Protein AF-A0A183U088-F1 (afdb_monomer_lite)

Organism: Toxocara canis (NCBI:txid6265)

Secondary structure (DSSP, 8-state):
--PPEEEEEEEPSSTTEEEEEEE-TT-S-EEEEEEETTT-EETTEEPP--HHHHHHHHHHHHHHHHHHHHHHHHHHHHHHHHHHHHHHHHHHHHHHHHGGG--S---S-------------

Foldseek 3Di:
DFQWAFPDWACDPDPQWIWTWTDTPPDPDIDIDIEGPQQDADSPGTHDRCVVCVVCVVVVVVVVVVVVVVVVVVVVVVVVVVVVVVVVVVVVVVVVVVVVDDDPDDDDDDDDDDDDDDDDD

Sequence (121 aa):
HSTIADRGCGNTDNADFLDCIYGVPNSAARFVELCLRDNGCCNTGCCSNHSWQEKYRWALALIIIFCILVIIAFAVWLFCWLFNRTKDKRQKKLLLGSSQGVSPNAAAGYYPYVGGPKTPY

Structure (mmCIF, N/CA/C/O backbone):
data_AF-A0A183U088-F1
#
_entry.id   AF-A0A183U088-F1
#
loop_
_atom_site.group_PDB
_atom_site.id
_atom_site.type_symbol
_atom_site.label_atom_id
_atom_site.label_alt_id
_atom_site.label_comp_id
_atom_site.label_asym_id
_atom_site.label_entity_id
_atom_site.label_seq_id
_atom_site.pdbx_PDB_ins_code
_atom_site.Cartn_x
_atom_site.Cartn_y
_atom_site.Cartn_z
_atom_site.occupancy
_atom_site.B_iso_or_equiv
_atom_site.auth_seq_id
_atom_site.auth_comp_id
_atom_site.auth_asym_id
_atom_site.auth_atom_id
_atom_site.pdbx_PDB_model_num
ATOM 1 N N . HIS A 1 1 ? 34.214 -3.730 -15.248 1.00 43.19 1 HIS A N 1
ATOM 2 C CA . HIS A 1 1 ? 32.770 -3.546 -15.007 1.00 43.19 1 HIS A CA 1
ATOM 3 C C . HIS A 1 1 ? 32.159 -3.133 -16.341 1.00 43.19 1 HIS A C 1
ATOM 5 O O . HIS A 1 1 ? 32.317 -1.987 -16.735 1.00 43.19 1 HIS A O 1
ATOM 11 N N . SER A 1 2 ? 31.628 -4.081 -17.115 1.00 48.03 2 SER A N 1
ATOM 12 C CA . SER A 1 2 ? 31.106 -3.798 -18.458 1.00 48.03 2 SER A CA 1
ATOM 13 C C . SER A 1 2 ? 29.672 -3.302 -18.323 1.00 48.03 2 SER A C 1
ATOM 15 O O . SER A 1 2 ? 28.773 -4.090 -18.050 1.00 48.03 2 SER A O 1
ATOM 17 N N . THR A 1 3 ? 29.463 -1.995 -18.441 1.00 56.31 3 THR A N 1
ATOM 18 C CA . THR A 1 3 ? 28.127 -1.404 -18.529 1.00 56.31 3 THR A CA 1
ATOM 19 C C . THR A 1 3 ? 27.489 -1.852 -19.842 1.00 56.31 3 THR A C 1
ATOM 21 O O . THR A 1 3 ? 28.010 -1.583 -20.924 1.00 56.31 3 THR A O 1
ATOM 24 N N . ILE A 1 4 ? 26.391 -2.601 -19.739 1.00 61.38 4 ILE A N 1
ATOM 25 C CA . ILE A 1 4 ? 25.509 -2.896 -20.867 1.00 61.38 4 ILE A CA 1
ATOM 26 C C . ILE A 1 4 ? 24.971 -1.548 -21.356 1.00 61.38 4 ILE A C 1
ATOM 28 O O . ILE A 1 4 ? 24.463 -0.771 -20.553 1.00 61.38 4 ILE A O 1
ATOM 32 N N . ALA A 1 5 ? 25.154 -1.247 -22.640 1.00 62.28 5 ALA A N 1
ATOM 33 C CA . ALA A 1 5 ? 24.659 -0.014 -23.238 1.00 62.28 5 ALA A CA 1
ATOM 34 C C . ALA A 1 5 ? 23.360 -0.314 -23.990 1.00 62.28 5 ALA A C 1
ATOM 36 O O . ALA A 1 5 ? 23.309 -1.270 -24.774 1.00 62.28 5 ALA A O 1
ATOM 37 N N . ASP A 1 6 ? 22.332 0.499 -23.748 1.00 64.69 6 ASP A N 1
ATOM 38 C CA . ASP A 1 6 ? 21.106 0.490 -24.543 1.00 64.69 6 ASP A CA 1
ATOM 39 C C . ASP A 1 6 ? 21.448 0.858 -25.996 1.00 64.69 6 ASP A C 1
ATOM 41 O O . ASP A 1 6 ? 22.099 1.875 -26.256 1.00 64.69 6 ASP A O 1
ATOM 45 N N . ARG A 1 7 ? 21.079 -0.010 -26.943 1.00 67.25 7 ARG A N 1
ATOM 46 C CA . ARG A 1 7 ? 21.271 0.237 -28.380 1.00 67.25 7 ARG A CA 1
ATOM 47 C C . ARG A 1 7 ? 19.986 0.697 -29.069 1.00 67.25 7 ARG A C 1
ATOM 49 O O . ARG A 1 7 ? 20.065 1.105 -30.227 1.00 67.25 7 ARG A O 1
ATOM 56 N N . GLY A 1 8 ? 18.842 0.650 -28.387 1.00 75.25 8 GLY A N 1
ATOM 57 C CA . GLY A 1 8 ? 17.552 1.107 -28.888 1.00 75.25 8 GLY A CA 1
ATOM 58 C C . GLY A 1 8 ? 16.414 0.102 -28.703 1.00 75.25 8 GLY A C 1
ATOM 59 O O . GLY A 1 8 ? 16.613 -1.059 -28.339 1.00 75.25 8 GLY A O 1
ATOM 60 N N . CYS A 1 9 ? 15.206 0.575 -29.015 1.00 80.88 9 CYS A N 1
ATOM 61 C CA . CYS A 1 9 ? 13.957 -0.174 -28.896 1.00 80.88 9 CYS A CA 1
ATOM 62 C C . CYS A 1 9 ? 13.427 -0.570 -30.282 1.00 80.88 9 CYS A C 1
ATOM 64 O O . CYS A 1 9 ? 13.311 0.282 -31.168 1.00 80.88 9 CYS A O 1
ATOM 66 N N . GLY A 1 10 ? 13.059 -1.837 -30.458 1.00 83.12 10 GLY A N 1
ATOM 67 C CA . GLY A 1 10 ? 12.294 -2.334 -31.603 1.00 83.12 10 GLY A CA 1
ATOM 68 C C . GLY A 1 10 ? 10.800 -2.430 -31.280 1.00 83.12 10 GLY A C 1
ATOM 69 O O . GLY A 1 10 ? 10.421 -2.661 -30.134 1.00 83.12 10 GLY A O 1
ATOM 70 N N . ASN A 1 11 ? 9.935 -2.260 -32.282 1.00 83.56 11 ASN A N 1
ATOM 71 C CA . ASN A 1 11 ? 8.523 -2.627 -32.136 1.00 83.56 11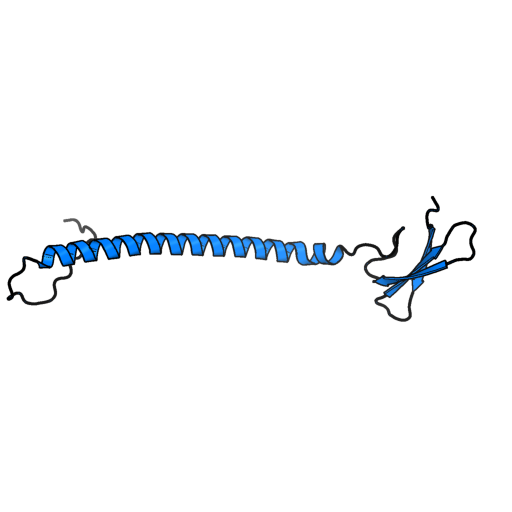 ASN A CA 1
ATOM 72 C C . ASN A 1 11 ? 8.371 -4.135 -32.359 1.00 83.56 11 ASN A C 1
ATOM 74 O O . ASN A 1 11 ? 9.021 -4.683 -33.249 1.00 83.56 11 ASN A O 1
ATOM 78 N N . THR A 1 12 ? 7.488 -4.768 -31.590 1.00 85.25 12 THR A N 1
ATOM 79 C CA . THR A 1 12 ? 7.086 -6.161 -31.824 1.00 85.25 12 THR A CA 1
ATOM 80 C C . THR A 1 12 ? 5.793 -6.225 -32.636 1.00 85.25 12 THR A C 1
ATOM 82 O O . THR A 1 12 ? 5.128 -5.206 -32.832 1.00 85.25 12 THR A O 1
ATOM 85 N N . ASP A 1 13 ? 5.412 -7.424 -33.081 1.00 84.25 13 ASP A N 1
ATOM 86 C CA . ASP A 1 13 ? 4.131 -7.661 -33.764 1.00 84.25 13 ASP A CA 1
ATOM 87 C C . ASP A 1 13 ? 2.917 -7.371 -32.859 1.00 84.25 13 ASP A C 1
ATOM 89 O O . ASP A 1 13 ? 1.810 -7.131 -33.343 1.00 84.25 13 ASP A O 1
ATOM 93 N N . ASN A 1 14 ? 3.123 -7.351 -31.537 1.00 82.06 14 ASN A N 1
ATOM 94 C CA . ASN A 1 14 ? 2.102 -7.024 -30.553 1.00 82.06 14 ASN A CA 1
ATOM 95 C C . ASN A 1 14 ? 2.203 -5.549 -30.147 1.00 82.06 14 ASN A C 1
ATOM 97 O O . ASN A 1 14 ? 3.226 -5.101 -29.633 1.00 82.06 14 ASN A O 1
ATOM 101 N N . ALA A 1 15 ? 1.107 -4.800 -30.292 1.00 84.81 15 ALA A N 1
ATOM 102 C CA . ALA A 1 15 ? 1.065 -3.368 -29.973 1.00 84.81 15 ALA A CA 1
ATOM 103 C C . ALA A 1 15 ? 1.316 -3.041 -28.486 1.00 84.81 15 ALA A C 1
ATOM 105 O O . ALA A 1 15 ? 1.651 -1.901 -28.165 1.00 84.81 15 ALA A O 1
ATOM 106 N N . ASP A 1 16 ? 1.185 -4.026 -27.596 1.00 87.19 16 ASP A N 1
ATOM 107 C CA . ASP A 1 16 ? 1.380 -3.870 -26.150 1.00 87.19 16 ASP A CA 1
ATOM 108 C C . ASP A 1 16 ? 2.837 -4.068 -25.708 1.00 87.19 16 ASP A C 1
ATOM 110 O O . ASP A 1 16 ? 3.188 -3.760 -24.565 1.00 87.19 16 ASP A O 1
ATOM 114 N N . PHE A 1 17 ? 3.702 -4.559 -26.602 1.00 88.75 17 PHE A N 1
ATOM 115 C CA . PHE A 1 17 ? 5.070 -4.946 -26.275 1.00 88.75 17 PHE A CA 1
ATOM 116 C C . PHE A 1 17 ? 6.097 -4.299 -27.208 1.00 88.75 17 PHE A C 1
ATOM 118 O O . PHE A 1 17 ? 5.849 -4.030 -28.386 1.00 88.75 17 PHE A O 1
ATOM 125 N N . LEU A 1 18 ? 7.285 -4.065 -26.667 1.00 89.94 18 LEU A N 1
ATOM 126 C CA . LEU A 1 18 ? 8.458 -3.580 -27.382 1.00 89.94 18 LEU A CA 1
ATOM 127 C C . LEU A 1 18 ? 9.666 -4.455 -27.041 1.00 89.94 18 LEU A C 1
ATOM 129 O O . LEU A 1 18 ? 9.740 -5.017 -25.950 1.00 89.94 18 LEU A O 1
ATOM 133 N N . ASP A 1 19 ? 10.610 -4.546 -27.969 1.00 90.81 19 ASP A N 1
ATOM 134 C CA . ASP A 1 19 ? 11.860 -5.277 -27.785 1.00 90.81 19 ASP A CA 1
ATOM 135 C C . ASP A 1 19 ? 12.965 -4.303 -27.371 1.00 90.81 19 ASP A C 1
ATOM 137 O O . ASP A 1 19 ? 13.348 -3.416 -28.139 1.00 90.81 19 ASP A O 1
ATOM 141 N N . CYS A 1 20 ? 13.507 -4.473 -26.168 1.00 88.38 20 CYS A N 1
ATOM 142 C CA . CYS A 1 20 ? 14.665 -3.727 -25.691 1.00 88.38 20 CYS A CA 1
ATOM 143 C C . CYS A 1 20 ? 15.952 -4.459 -26.056 1.00 88.38 20 CYS A C 1
ATOM 145 O O . CYS A 1 20 ? 16.154 -5.610 -25.661 1.00 88.38 20 CYS A O 1
ATOM 147 N N . ILE A 1 21 ? 16.829 -3.795 -26.815 1.00 87.81 21 ILE A N 1
ATOM 148 C CA . ILE A 1 21 ? 18.037 -4.417 -27.354 1.00 87.81 21 ILE A CA 1
ATOM 149 C C . ILE A 1 21 ? 19.265 -3.920 -26.599 1.00 87.81 21 ILE A C 1
ATOM 151 O O . ILE A 1 21 ? 19.705 -2.775 -26.717 1.00 87.81 21 ILE A O 1
ATOM 155 N N . TYR A 1 22 ? 19.889 -4.853 -25.896 1.00 85.31 22 TYR A N 1
ATOM 156 C CA . TYR A 1 22 ? 21.066 -4.630 -25.079 1.00 85.31 22 TYR A CA 1
ATOM 157 C C . TYR A 1 22 ? 22.307 -5.224 -25.730 1.00 85.31 22 TYR A C 1
ATOM 159 O O . TYR A 1 22 ? 22.271 -6.295 -26.338 1.00 85.31 22 TYR A O 1
ATOM 167 N N . GLY A 1 23 ? 23.444 -4.549 -25.584 1.00 80.25 23 GLY A N 1
ATOM 168 C CA . GLY A 1 23 ? 24.713 -5.062 -26.082 1.00 80.25 23 GLY A CA 1
ATOM 169 C C . GLY A 1 23 ? 25.877 -4.710 -25.177 1.00 80.25 23 GLY A C 1
ATOM 170 O O . GLY A 1 23 ? 25.915 -3.651 -24.551 1.00 80.25 23 GLY A O 1
ATOM 171 N N . VAL A 1 24 ? 26.870 -5.595 -25.155 1.00 80.69 24 VAL A N 1
ATOM 172 C CA . VAL A 1 24 ? 28.153 -5.289 -24.521 1.00 80.69 24 VAL A CA 1
ATOM 173 C C . VAL A 1 24 ? 28.970 -4.433 -25.501 1.00 80.69 24 VAL A C 1
ATOM 175 O O . VAL A 1 24 ? 29.017 -4.757 -26.697 1.00 80.69 24 VAL A O 1
ATOM 178 N N . PRO A 1 25 ? 29.589 -3.326 -25.054 1.00 73.88 25 PRO A N 1
ATOM 179 C CA . PRO A 1 25 ? 30.472 -2.537 -25.906 1.00 73.88 25 PRO A CA 1
ATOM 180 C C . PRO A 1 25 ? 31.626 -3.408 -26.423 1.00 73.88 25 PRO A C 1
ATOM 182 O O . PRO A 1 25 ? 32.200 -4.195 -25.674 1.00 73.88 25 PRO A O 1
ATOM 185 N N . ASN A 1 26 ? 31.953 -3.279 -27.71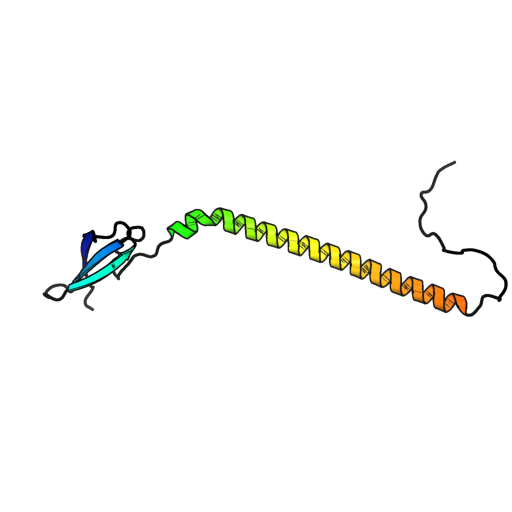2 1.00 74.44 26 ASN A N 1
ATOM 186 C CA . ASN A 1 26 ? 32.989 -4.061 -28.410 1.00 74.44 26 ASN A CA 1
ATOM 187 C C . ASN A 1 26 ? 32.722 -5.576 -28.534 1.00 74.44 26 ASN A C 1
ATOM 189 O O . ASN A 1 26 ? 33.644 -6.339 -28.808 1.00 74.44 26 ASN A O 1
ATOM 193 N N . SER A 1 27 ? 31.470 -6.019 -28.376 1.00 76.94 27 SER A N 1
ATOM 194 C CA . SER A 1 27 ? 31.061 -7.405 -28.631 1.00 76.94 27 SER A CA 1
ATOM 195 C C . SER A 1 27 ? 29.908 -7.484 -29.635 1.00 76.94 27 SER A C 1
ATOM 197 O O . SER A 1 27 ? 29.045 -6.599 -29.713 1.00 76.94 27 SER A O 1
ATOM 199 N N . ALA A 1 28 ? 29.887 -8.576 -30.402 1.00 77.12 28 ALA A N 1
ATOM 200 C CA . ALA A 1 28 ? 28.775 -8.936 -31.278 1.00 77.12 28 ALA A CA 1
ATOM 201 C C . ALA A 1 28 ? 27.577 -9.519 -30.506 1.00 77.12 28 ALA A C 1
ATOM 203 O O . ALA A 1 28 ? 26.486 -9.602 -31.067 1.00 77.12 28 ALA A O 1
ATOM 204 N N . ALA A 1 29 ? 27.762 -9.891 -29.233 1.00 79.50 29 ALA A N 1
ATOM 205 C CA . ALA A 1 29 ? 26.697 -10.412 -28.387 1.00 79.50 29 ALA A CA 1
ATOM 206 C C . ALA A 1 29 ? 25.626 -9.343 -28.119 1.00 79.50 29 ALA A C 1
ATOM 208 O O . ALA A 1 29 ? 25.936 -8.206 -27.742 1.00 79.50 29 ALA A O 1
ATOM 209 N N . ARG A 1 30 ? 24.364 -9.732 -28.315 1.00 80.62 30 ARG A N 1
ATOM 210 C CA . ARG A 1 30 ? 23.178 -8.908 -28.075 1.00 80.62 30 ARG A CA 1
ATOM 211 C C . ARG A 1 30 ? 22.164 -9.714 -27.280 1.00 80.62 30 ARG A C 1
ATOM 213 O O . ARG A 1 30 ? 22.055 -10.921 -27.478 1.00 80.62 30 ARG A O 1
ATOM 220 N N . PHE A 1 31 ? 21.426 -9.026 -26.428 1.00 84.88 31 PHE A N 1
ATOM 221 C CA . PHE A 1 31 ? 20.339 -9.583 -25.638 1.00 84.88 31 PHE A CA 1
ATOM 222 C C . PHE A 1 31 ? 19.080 -8.792 -25.969 1.00 84.88 31 PHE A C 1
ATOM 224 O O . PHE A 1 31 ? 19.138 -7.566 -26.052 1.00 84.88 31 PHE A O 1
ATOM 231 N N . VAL A 1 32 ? 17.976 -9.492 -26.207 1.00 87.75 32 VAL A N 1
ATOM 232 C CA . VAL A 1 32 ? 16.676 -8.880 -26.487 1.00 87.75 32 VAL A CA 1
ATOM 233 C C . VAL A 1 32 ? 15.745 -9.255 -25.348 1.00 87.75 32 VAL A C 1
ATOM 235 O O . VAL A 1 32 ? 15.617 -10.437 -25.029 1.00 87.75 32 VAL A O 1
ATOM 238 N N . GLU A 1 33 ? 15.141 -8.253 -24.722 1.00 87.69 33 GLU A N 1
ATOM 239 C CA . GLU A 1 33 ? 14.154 -8.428 -23.660 1.00 87.69 33 GLU A CA 1
ATOM 240 C C . GLU A 1 33 ? 12.823 -7.819 -24.099 1.00 87.69 33 GLU A C 1
ATOM 242 O O . GLU A 1 33 ? 12.783 -6.689 -24.585 1.00 87.69 33 GLU A O 1
ATOM 247 N N . LEU A 1 34 ? 11.737 -8.574 -23.933 1.00 89.69 34 LEU A N 1
ATOM 248 C CA . LEU A 1 34 ? 10.393 -8.134 -24.285 1.00 89.69 34 LEU A CA 1
ATOM 249 C C . LEU A 1 34 ? 9.801 -7.333 -23.120 1.00 89.69 34 LEU A C 1
ATOM 251 O O . LEU A 1 34 ? 9.528 -7.885 -22.053 1.00 89.69 34 LEU A O 1
ATOM 255 N N . CYS A 1 35 ? 9.566 -6.045 -23.334 1.00 87.88 35 CYS A N 1
ATOM 256 C CA . CYS A 1 35 ? 9.038 -5.128 -22.331 1.00 87.88 35 CYS A CA 1
ATOM 257 C C . CYS A 1 35 ? 7.652 -4.618 -22.711 1.00 87.88 35 CYS A C 1
ATOM 259 O O . CYS A 1 35 ? 7.306 -4.522 -23.886 1.00 87.88 35 CYS A O 1
ATOM 261 N N . LEU A 1 36 ? 6.852 -4.239 -21.712 1.00 87.44 36 LEU A N 1
ATOM 262 C CA . LEU A 1 36 ? 5.590 -3.551 -21.976 1.00 87.44 36 LEU A CA 1
ATOM 263 C C . LEU A 1 36 ? 5.860 -2.187 -22.606 1.00 87.44 36 LEU A C 1
ATOM 265 O O . LEU A 1 36 ? 6.723 -1.430 -22.149 1.00 87.44 36 LEU A O 1
ATOM 269 N N . ARG A 1 37 ? 5.062 -1.845 -23.613 1.00 84.56 37 ARG A N 1
ATOM 270 C CA . ARG A 1 37 ? 5.175 -0.572 -24.322 1.00 84.56 37 ARG A CA 1
ATOM 271 C C . ARG A 1 37 ? 4.965 0.630 -23.406 1.00 84.56 37 ARG A C 1
ATOM 273 O O . ARG A 1 37 ? 5.667 1.626 -23.538 1.00 84.56 37 ARG A O 1
ATOM 280 N N . ASP A 1 38 ? 4.075 0.482 -22.430 1.00 84.06 38 ASP A N 1
ATOM 281 C CA . ASP A 1 38 ? 3.800 1.484 -21.395 1.00 84.06 38 ASP A CA 1
ATOM 282 C C . ASP A 1 38 ? 4.952 1.667 -20.396 1.00 84.06 38 ASP A C 1
ATOM 284 O O . ASP A 1 38 ? 5.002 2.671 -19.686 1.00 84.06 38 ASP A O 1
ATOM 288 N N . ASN A 1 39 ? 5.860 0.694 -20.300 1.00 84.88 39 ASN A N 1
ATOM 289 C CA . ASN A 1 39 ? 7.014 0.761 -19.415 1.00 84.88 39 ASN A CA 1
ATOM 290 C C . ASN A 1 39 ? 8.188 1.462 -20.107 1.00 84.88 39 ASN A C 1
ATOM 292 O O . ASN A 1 39 ? 8.767 2.377 -19.531 1.00 84.88 39 ASN A O 1
ATOM 296 N N . GLY A 1 40 ? 8.533 1.053 -21.332 1.00 83.62 40 GLY A N 1
ATOM 297 C CA . GLY A 1 40 ? 9.731 1.527 -22.037 1.00 83.62 40 GLY A CA 1
ATOM 298 C C . GLY A 1 40 ? 11.012 0.750 -21.690 1.00 83.62 40 GLY A C 1
ATOM 299 O O . GLY A 1 40 ? 11.019 -0.108 -20.801 1.00 83.62 40 GLY A O 1
ATOM 300 N N . CYS A 1 41 ? 12.101 1.060 -22.404 1.00 86.44 41 CYS A N 1
ATOM 301 C CA . CYS A 1 41 ? 13.431 0.486 -22.171 1.00 86.44 41 CYS A CA 1
ATOM 302 C C . CYS A 1 41 ? 14.267 1.375 -21.256 1.00 86.44 41 CYS A C 1
ATOM 304 O O . CYS A 1 41 ? 14.377 2.581 -21.471 1.00 86.44 41 CYS A O 1
ATOM 306 N N . CYS A 1 42 ? 14.879 0.759 -20.251 1.00 84.94 42 CYS A N 1
ATOM 307 C CA . CYS A 1 42 ? 15.798 1.397 -19.324 1.00 84.94 42 CYS A CA 1
ATOM 308 C C . CYS A 1 42 ? 17.198 0.775 -19.455 1.00 84.94 42 CYS A C 1
ATOM 310 O O . CYS A 1 42 ? 17.391 -0.266 -20.084 1.00 84.94 42 CYS A O 1
ATOM 312 N N . ASN A 1 43 ? 18.190 1.402 -18.816 1.00 78.38 43 ASN A N 1
ATOM 313 C CA . ASN A 1 43 ? 19.606 1.019 -18.908 1.00 78.38 43 ASN A CA 1
ATOM 314 C C . ASN A 1 43 ? 19.909 -0.424 -18.439 1.00 78.38 43 ASN A C 1
ATOM 316 O O . ASN A 1 43 ? 20.971 -0.962 -18.738 1.00 78.38 43 ASN A O 1
ATOM 320 N N . THR A 1 44 ? 19.002 -1.042 -17.677 1.00 74.88 44 THR A N 1
ATOM 321 C CA . THR A 1 44 ? 19.172 -2.377 -17.077 1.00 74.88 44 THR A CA 1
ATOM 322 C C . THR A 1 44 ? 17.948 -3.277 -17.279 1.00 74.88 44 THR A C 1
ATOM 324 O O . THR A 1 44 ? 17.583 -4.009 -16.363 1.00 74.88 44 THR A O 1
ATOM 327 N N . GLY A 1 45 ? 17.295 -3.194 -18.440 1.00 80.88 45 GLY A N 1
ATOM 328 C CA . GLY A 1 45 ? 16.081 -3.959 -18.753 1.00 80.88 45 GLY A CA 1
ATOM 329 C C . GLY A 1 45 ? 14.837 -3.075 -18.862 1.00 80.88 45 GLY A C 1
ATOM 330 O O . GLY A 1 45 ? 14.928 -1.856 -19.046 1.00 80.88 45 GLY A O 1
ATOM 331 N N . CYS A 1 46 ? 13.660 -3.679 -18.722 1.00 86.25 46 CYS A N 1
ATOM 332 C CA . CYS A 1 46 ? 12.392 -2.951 -18.766 1.00 86.25 46 CYS A CA 1
ATOM 333 C C . CYS A 1 46 ? 12.286 -1.904 -17.650 1.00 86.25 46 CYS A C 1
ATOM 335 O O . CYS A 1 46 ? 12.631 -2.163 -16.495 1.00 86.25 46 CYS A O 1
ATOM 337 N N . CYS A 1 47 ? 11.743 -0.727 -17.960 1.00 86.31 47 CYS A N 1
ATOM 338 C CA . CYS A 1 47 ? 11.480 0.271 -16.930 1.00 86.31 47 CYS A CA 1
ATOM 339 C C . CYS A 1 47 ? 10.352 -0.169 -15.977 1.00 86.31 47 CYS A C 1
ATOM 341 O O . CYS A 1 47 ? 9.439 -0.921 -16.335 1.00 86.31 47 CYS A O 1
ATOM 343 N N . SER A 1 48 ? 10.376 0.351 -14.751 1.00 82.31 48 SER A N 1
ATOM 344 C CA . SER A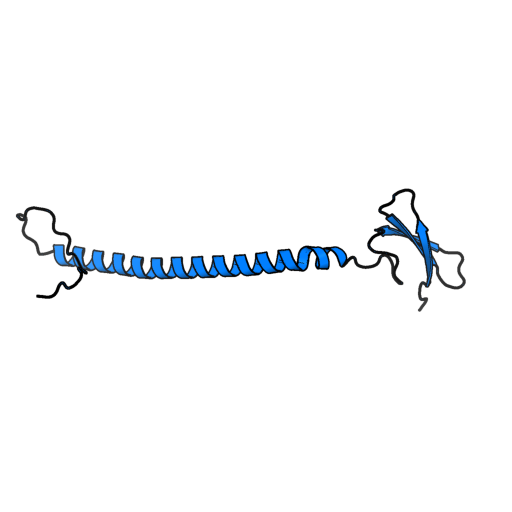 1 48 ? 9.301 0.146 -13.780 1.00 82.31 48 SER A CA 1
ATOM 345 C C . SER A 1 48 ? 8.064 0.960 -14.161 1.00 82.31 48 SER A C 1
ATOM 347 O O . SER A 1 48 ? 8.120 2.187 -14.251 1.00 82.31 48 SER A O 1
ATOM 349 N N . ASN A 1 49 ? 6.922 0.294 -14.342 1.00 76.25 49 ASN A N 1
ATOM 350 C CA . ASN A 1 49 ? 5.657 0.977 -14.596 1.00 76.25 49 ASN A CA 1
ATOM 351 C C . ASN A 1 49 ? 5.086 1.560 -13.297 1.00 76.25 49 ASN A C 1
ATOM 353 O O . ASN A 1 49 ? 4.571 0.827 -12.451 1.00 76.25 49 ASN A O 1
ATOM 357 N N . HIS A 1 50 ? 5.124 2.884 -13.162 1.00 73.00 50 HIS A N 1
ATOM 358 C CA . HIS A 1 50 ? 4.426 3.606 -12.093 1.00 73.00 50 HIS A CA 1
ATOM 359 C C . HIS A 1 50 ? 3.068 4.178 -12.539 1.00 73.00 50 HIS A C 1
ATOM 361 O O . HIS A 1 50 ? 2.369 4.793 -11.735 1.00 73.00 50 HIS A O 1
ATOM 367 N N . SER A 1 51 ? 2.641 3.946 -13.787 1.00 71.31 51 SER A N 1
ATOM 368 C CA . SER A 1 51 ? 1.403 4.529 -14.332 1.00 71.31 51 SER A CA 1
ATOM 369 C C . SER A 1 51 ? 0.152 4.057 -13.587 1.00 71.31 51 SER A C 1
ATOM 371 O O . SER A 1 51 ? -0.795 4.823 -13.403 1.00 71.31 51 SER A O 1
ATOM 373 N N . TRP A 1 52 ? 0.150 2.816 -13.091 1.00 69.88 52 TRP A N 1
ATOM 374 C CA . TRP A 1 52 ? -0.948 2.303 -12.273 1.00 69.88 52 TRP A CA 1
ATOM 375 C C . TRP A 1 52 ? -1.040 3.048 -10.938 1.00 69.88 52 TRP A C 1
ATOM 377 O O . TRP A 1 52 ? -2.141 3.350 -10.481 1.00 69.88 52 TRP A O 1
ATOM 387 N N . GLN A 1 53 ? 0.099 3.404 -10.334 1.00 71.38 53 GLN A N 1
ATOM 388 C CA . GLN A 1 53 ? 0.102 4.146 -9.078 1.00 71.38 53 GLN A CA 1
ATOM 389 C C . GLN A 1 53 ? -0.541 5.505 -9.282 1.00 71.38 53 GLN A C 1
ATOM 391 O O . GLN A 1 53 ? -1.378 5.884 -8.480 1.00 71.38 53 GLN A O 1
ATOM 396 N N . GLU A 1 54 ? -0.243 6.210 -10.370 1.00 74.94 54 GLU A N 1
ATOM 397 C CA . GLU A 1 54 ? -0.848 7.518 -10.629 1.00 74.94 54 GLU A CA 1
ATOM 398 C C . GLU A 1 54 ? -2.354 7.444 -10.888 1.00 74.94 54 GLU A C 1
ATOM 400 O O . GLU A 1 54 ? -3.107 8.260 -10.351 1.00 74.94 54 GLU A O 1
ATOM 405 N N . LYS A 1 55 ? -2.798 6.433 -11.645 1.00 77.81 55 LYS A N 1
ATOM 406 C CA . LYS A 1 55 ? -4.217 6.215 -11.964 1.00 77.81 55 LYS A CA 1
ATOM 407 C C . LYS A 1 55 ? -5.042 5.868 -10.723 1.00 77.81 55 LYS A C 1
ATOM 409 O O . LYS A 1 55 ? -6.150 6.374 -10.562 1.00 77.81 55 LYS A O 1
ATOM 414 N N . TYR A 1 56 ? -4.504 5.040 -9.827 1.00 83.56 56 TYR A N 1
ATOM 415 C CA . TYR A 1 56 ? -5.245 4.521 -8.671 1.00 83.56 56 TYR A CA 1
ATOM 416 C C . TYR A 1 56 ? -4.912 5.208 -7.340 1.00 83.56 56 TYR A C 1
ATOM 418 O O . TYR A 1 56 ? -5.584 4.934 -6.347 1.00 83.56 56 TYR A O 1
ATOM 426 N N . ARG A 1 57 ? -3.940 6.133 -7.296 1.00 81.38 57 ARG A N 1
ATOM 427 C CA . ARG A 1 57 ? -3.529 6.860 -6.075 1.00 81.38 57 ARG A CA 1
ATOM 428 C C . ARG A 1 57 ? -4.715 7.466 -5.337 1.00 81.38 57 ARG A C 1
ATOM 430 O O . ARG A 1 57 ? -4.846 7.307 -4.127 1.00 81.38 57 ARG A O 1
ATOM 437 N N . TRP A 1 58 ? -5.591 8.134 -6.080 1.00 88.88 58 TRP A N 1
ATOM 438 C CA . TRP A 1 58 ? -6.764 8.802 -5.524 1.00 88.88 58 TRP A CA 1
ATOM 439 C C . TRP A 1 58 ? -7.803 7.811 -5.002 1.00 88.88 58 TRP A C 1
ATOM 441 O O . TRP A 1 58 ? -8.293 7.969 -3.887 1.00 88.88 58 TRP A O 1
ATOM 451 N N . ALA A 1 59 ? -8.092 6.757 -5.767 1.00 90.06 59 ALA A N 1
ATOM 452 C CA . ALA A 1 59 ? -9.035 5.722 -5.356 1.00 90.06 59 ALA A CA 1
ATOM 453 C C . ALA A 1 59 ? -8.560 4.997 -4.084 1.00 90.06 59 ALA A C 1
ATOM 455 O O . ALA A 1 59 ? -9.332 4.825 -3.142 1.00 90.06 59 ALA A O 1
ATOM 456 N N . LEU A 1 60 ? -7.273 4.640 -4.020 1.00 90.38 60 LEU A N 1
ATOM 457 C CA . LEU A 1 60 ? -6.672 3.997 -2.851 1.00 90.38 60 LEU A CA 1
ATOM 458 C C . LEU A 1 60 ? -6.718 4.897 -1.611 1.00 90.38 60 LEU A C 1
ATOM 460 O O . LEU A 1 60 ? -7.081 4.425 -0.535 1.00 90.38 60 LEU A O 1
ATOM 464 N N . ALA A 1 61 ? -6.415 6.192 -1.753 1.00 90.81 61 ALA A N 1
ATOM 465 C CA . ALA A 1 61 ? -6.483 7.140 -0.642 1.00 90.81 61 ALA A CA 1
ATOM 466 C C . ALA A 1 61 ? -7.899 7.227 -0.044 1.00 90.81 61 ALA A C 1
ATOM 468 O O . ALA A 1 61 ? -8.062 7.184 1.176 1.00 90.81 61 ALA A O 1
ATOM 469 N N . LEU A 1 62 ? -8.929 7.283 -0.894 1.00 93.88 62 LEU A N 1
ATOM 470 C CA . LEU A 1 62 ? -10.326 7.340 -0.452 1.00 93.88 62 LEU A CA 1
ATOM 471 C C . LEU A 1 62 ? -10.759 6.066 0.282 1.00 93.88 62 LEU A C 1
ATOM 473 O O . LEU A 1 62 ? -11.416 6.152 1.320 1.00 93.88 62 LEU A O 1
ATOM 477 N N . ILE A 1 63 ? -10.356 4.893 -0.213 1.00 95.12 63 ILE A N 1
ATOM 478 C CA . ILE A 1 63 ? -10.654 3.606 0.432 1.00 95.12 63 ILE A CA 1
ATOM 479 C C . ILE A 1 63 ? -10.036 3.550 1.832 1.00 95.12 63 ILE A C 1
ATOM 481 O O . ILE A 1 63 ? -10.706 3.155 2.783 1.00 95.12 63 ILE A O 1
ATOM 485 N N . ILE A 1 64 ? -8.782 3.983 1.981 1.00 96.12 64 ILE A N 1
ATOM 486 C CA . ILE A 1 64 ? -8.093 3.986 3.278 1.00 96.12 64 ILE A CA 1
ATOM 487 C C . ILE A 1 64 ? -8.831 4.880 4.283 1.00 96.12 64 ILE A C 1
ATOM 489 O O . ILE A 1 64 ? -9.082 4.457 5.411 1.00 96.12 64 ILE A O 1
ATOM 493 N N . ILE A 1 65 ? -9.232 6.086 3.871 1.00 96.38 65 ILE A N 1
ATOM 494 C CA . ILE A 1 65 ? -9.994 7.011 4.722 1.00 96.38 65 ILE A CA 1
ATOM 495 C C . ILE A 1 65 ? -11.327 6.382 5.144 1.00 96.38 65 ILE A C 1
ATOM 497 O O . ILE A 1 65 ? -11.671 6.399 6.325 1.00 96.38 65 ILE A O 1
ATOM 501 N N . PHE A 1 66 ? -12.056 5.781 4.203 1.00 97.44 66 PHE A N 1
ATOM 502 C CA . PHE A 1 66 ? -13.320 5.109 4.493 1.00 97.44 66 PHE A CA 1
ATOM 503 C C . PHE A 1 66 ? -13.146 3.965 5.502 1.00 97.44 66 PHE A C 1
ATOM 505 O O . PHE A 1 66 ? -13.889 3.889 6.480 1.00 97.44 66 PHE A O 1
ATOM 512 N N . CYS A 1 67 ? -12.124 3.125 5.329 1.00 97.31 67 CYS A N 1
ATOM 513 C CA . CYS A 1 67 ? -11.810 2.051 6.269 1.00 97.31 67 CYS A CA 1
ATOM 514 C C . CYS A 1 67 ? -11.556 2.581 7.687 1.00 97.31 67 CYS A C 1
ATOM 516 O O . CYS A 1 67 ? -12.079 2.021 8.650 1.00 97.31 67 CYS A O 1
ATOM 518 N N . ILE A 1 68 ? -10.811 3.682 7.830 1.00 97.44 68 ILE A N 1
ATOM 519 C CA . ILE A 1 68 ? -10.559 4.307 9.137 1.00 97.44 68 ILE A CA 1
ATOM 520 C C . ILE A 1 68 ? -11.873 4.776 9.778 1.00 97.44 68 ILE A C 1
ATOM 522 O O . ILE A 1 68 ? -12.110 4.502 10.954 1.00 97.44 68 ILE A O 1
ATOM 526 N N . LEU A 1 69 ? -12.754 5.430 9.013 1.00 97.25 69 LEU A N 1
ATOM 527 C CA . LEU A 1 69 ? -14.054 5.886 9.516 1.00 97.25 69 LEU A CA 1
ATOM 528 C C . LEU A 1 69 ? -14.925 4.720 10.002 1.00 97.25 69 LEU A C 1
ATOM 530 O O . LEU A 1 69 ? -15.527 4.810 11.073 1.00 97.25 69 LEU A O 1
ATOM 534 N N . VAL A 1 70 ? -14.952 3.609 9.260 1.00 97.38 70 VAL A N 1
ATOM 535 C CA . VAL A 1 70 ? -15.692 2.399 9.653 1.00 97.38 70 VAL A CA 1
ATOM 536 C C . VAL A 1 70 ? -15.121 1.795 10.936 1.00 97.38 70 VAL A C 1
ATOM 538 O O . VAL A 1 70 ? -15.885 1.445 11.836 1.00 97.38 70 VAL A O 1
ATOM 541 N N . ILE A 1 71 ? -13.793 1.716 11.066 1.00 97.62 71 ILE A N 1
ATOM 542 C CA . ILE A 1 71 ? -13.135 1.203 12.277 1.00 97.62 71 ILE A CA 1
ATOM 543 C C . ILE A 1 71 ? -13.485 2.070 13.492 1.00 97.62 71 ILE A C 1
ATOM 545 O O . ILE A 1 71 ? -13.839 1.535 14.543 1.00 97.62 71 ILE A O 1
ATOM 549 N N . ILE A 1 72 ? -13.442 3.399 13.353 1.00 97.44 72 ILE A N 1
ATOM 550 C CA . ILE A 1 72 ? -13.806 4.328 14.431 1.00 97.44 72 ILE A CA 1
ATOM 551 C C . ILE A 1 72 ? -15.280 4.153 14.816 1.00 97.44 72 ILE A C 1
ATOM 553 O O . ILE A 1 72 ? -15.590 4.026 16.001 1.00 97.44 72 ILE A O 1
ATOM 557 N N . ALA A 1 73 ? -16.189 4.089 13.839 1.00 96.19 73 ALA A N 1
ATOM 558 C CA . ALA A 1 73 ? -17.613 3.881 14.096 1.00 96.19 73 ALA A CA 1
ATOM 559 C C . ALA A 1 73 ? -17.871 2.559 14.837 1.00 96.19 73 ALA A C 1
ATOM 561 O O . ALA A 1 73 ? -18.627 2.525 15.810 1.00 96.19 73 ALA A O 1
ATOM 562 N N . PHE A 1 74 ? -17.193 1.483 14.430 1.00 96.75 74 PHE A N 1
ATOM 563 C CA . PHE A 1 74 ? -17.299 0.184 15.084 1.00 96.75 74 PHE A CA 1
ATOM 564 C C . PHE A 1 74 ? -16.730 0.206 16.508 1.00 96.75 74 PHE A C 1
ATOM 566 O O . PHE A 1 74 ? -17.331 -0.359 17.420 1.00 96.75 74 PHE A O 1
ATOM 573 N N . ALA A 1 75 ? -15.616 0.905 16.733 1.00 95.62 75 ALA A N 1
ATOM 574 C CA . ALA A 1 75 ? -15.036 1.072 18.062 1.00 95.62 75 ALA A CA 1
ATOM 575 C C . ALA A 1 75 ? -15.982 1.832 19.006 1.00 95.62 75 ALA A C 1
ATOM 577 O O . ALA A 1 75 ? -16.212 1.384 20.130 1.00 95.62 75 ALA A O 1
ATOM 578 N N . VAL A 1 76 ? -16.581 2.937 18.545 1.00 95.88 76 VAL A N 1
ATOM 579 C CA . VAL A 1 76 ? -17.575 3.698 19.321 1.00 95.88 76 VAL A CA 1
ATOM 580 C C . VAL A 1 76 ? -18.801 2.837 19.616 1.00 95.88 76 VAL A C 1
ATOM 582 O O . VAL A 1 76 ? -19.242 2.776 20.763 1.00 95.88 76 VAL A O 1
ATOM 585 N N . TRP A 1 77 ? -19.315 2.114 18.616 1.00 95.25 77 TRP A N 1
ATOM 586 C CA . TRP A 1 77 ? -20.435 1.190 18.790 1.00 95.25 77 TRP A CA 1
ATOM 587 C C . TRP A 1 77 ? -20.139 0.127 19.851 1.00 95.25 77 TRP A C 1
ATOM 589 O O . TRP A 1 77 ? -20.929 -0.067 20.779 1.00 95.25 77 TRP A O 1
ATOM 599 N N . LEU A 1 78 ? -18.982 -0.535 19.755 1.00 93.44 78 LEU A N 1
ATOM 600 C CA . LEU A 1 78 ? -18.545 -1.532 20.728 1.00 93.44 78 LEU A CA 1
ATOM 601 C C . LEU A 1 78 ? -18.394 -0.935 22.123 1.00 93.44 78 LEU A C 1
ATOM 603 O O . LEU A 1 78 ? -18.810 -1.560 23.096 1.00 93.44 78 LEU A O 1
ATOM 607 N N . PHE A 1 79 ? -17.840 0.270 22.239 1.00 93.06 79 PHE A N 1
ATOM 608 C CA . PHE A 1 79 ? -17.693 0.949 23.519 1.00 93.06 79 PHE A CA 1
ATOM 609 C C . PHE A 1 79 ? -19.066 1.234 24.137 1.00 93.06 79 PHE A C 1
ATOM 611 O O . PHE A 1 79 ? -19.349 0.763 25.238 1.00 93.06 79 PHE A O 1
ATOM 618 N N . CYS A 1 80 ? -19.971 1.895 23.409 1.00 91.00 80 CYS A N 1
ATOM 619 C CA . CYS A 1 80 ? -21.349 2.125 23.850 1.00 91.00 80 CYS 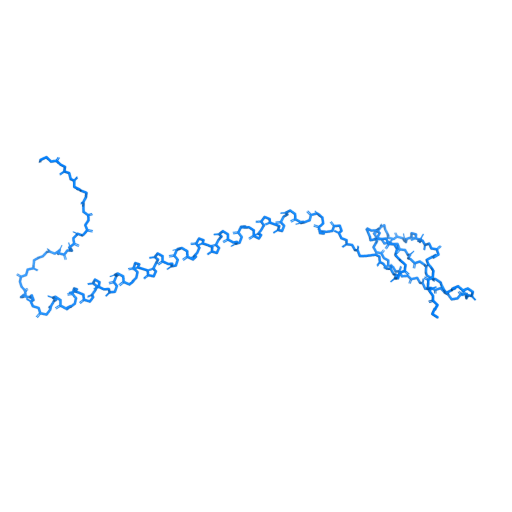A CA 1
ATOM 620 C C . CYS A 1 80 ? -22.039 0.821 24.276 1.00 91.00 80 CYS A C 1
ATOM 622 O O . CYS A 1 80 ? -22.680 0.765 25.330 1.00 91.00 80 CYS A O 1
ATOM 624 N N . TRP A 1 81 ? -21.862 -0.249 23.500 1.00 90.12 81 TRP A N 1
ATOM 625 C CA . TRP A 1 81 ? -22.397 -1.566 23.821 1.00 90.12 81 TRP A CA 1
ATOM 626 C C . TRP A 1 81 ? -21.797 -2.151 25.102 1.00 90.12 81 TRP A C 1
ATOM 628 O O . TRP A 1 81 ? -22.545 -2.642 25.944 1.00 90.12 81 TRP A O 1
ATOM 638 N N . LEU A 1 82 ? -20.480 -2.068 25.307 1.00 86.12 82 LEU A N 1
ATOM 639 C CA . LEU A 1 82 ? -19.815 -2.562 26.515 1.00 86.12 82 LEU A CA 1
ATOM 640 C C . LEU A 1 82 ? -20.287 -1.821 27.770 1.00 86.12 82 LEU A C 1
ATOM 642 O O . LEU A 1 82 ? -20.582 -2.477 28.776 1.00 86.12 82 LEU A O 1
ATOM 646 N N . PHE A 1 83 ? -20.424 -0.492 27.713 1.00 83.31 83 PHE A N 1
ATOM 647 C CA . PHE A 1 83 ? -20.940 0.309 28.832 1.00 83.31 83 PHE A CA 1
ATOM 648 C C . PHE A 1 83 ? -22.401 -0.013 29.137 1.00 83.31 83 PHE A C 1
ATOM 650 O O . PHE A 1 83 ? -22.767 -0.232 30.294 1.00 83.31 83 PHE A O 1
ATOM 657 N N . ASN A 1 84 ? -23.243 -0.113 28.111 1.00 78.75 84 ASN A N 1
ATOM 658 C CA . ASN A 1 84 ? -24.640 -0.490 28.303 1.00 78.75 84 ASN A CA 1
ATOM 659 C C . ASN A 1 84 ? -24.776 -1.935 28.804 1.00 78.75 84 ASN A C 1
ATOM 661 O O . ASN A 1 84 ? -25.574 -2.201 29.698 1.00 78.75 84 ASN A O 1
ATOM 665 N N . ARG A 1 85 ? -23.936 -2.863 28.334 1.00 79.50 85 ARG A N 1
ATOM 666 C CA . ARG A 1 85 ? -23.906 -4.258 28.801 1.00 79.50 85 ARG A CA 1
ATOM 667 C C . ARG A 1 85 ? -23.427 -4.377 30.246 1.00 79.50 85 ARG A C 1
ATOM 669 O O . ARG A 1 85 ? -23.907 -5.236 30.984 1.00 79.50 85 ARG A O 1
ATOM 676 N N . THR A 1 86 ? -22.492 -3.534 30.683 1.00 73.81 86 THR A N 1
ATOM 677 C CA . THR A 1 86 ? -22.085 -3.493 32.098 1.00 73.81 86 THR A CA 1
ATOM 678 C C . THR A 1 86 ? -23.186 -2.920 32.985 1.00 73.81 86 THR A C 1
ATOM 680 O O . THR A 1 86 ? -23.387 -3.437 34.086 1.00 73.81 86 THR A O 1
ATOM 683 N N . LYS A 1 87 ? -23.937 -1.919 32.510 1.00 69.06 87 LYS A N 1
ATOM 684 C CA . LYS A 1 87 ? -25.127 -1.404 33.207 1.00 69.06 87 LYS A CA 1
ATOM 685 C C . LYS A 1 87 ? -26.243 -2.451 33.296 1.00 69.06 87 LYS A C 1
ATOM 687 O O . LYS A 1 87 ? -26.731 -2.684 34.399 1.00 69.06 87 LYS A O 1
ATOM 692 N N . ASP A 1 88 ? -26.547 -3.158 32.205 1.00 67.81 88 ASP A N 1
ATOM 693 C CA . ASP A 1 88 ? -27.524 -4.262 32.180 1.00 67.81 88 ASP A CA 1
ATOM 694 C C . ASP A 1 88 ? -27.175 -5.344 33.219 1.00 67.81 88 ASP A C 1
ATOM 696 O O . ASP A 1 88 ? -28.008 -5.743 34.036 1.00 67.81 88 ASP A O 1
ATOM 700 N N . LYS A 1 89 ? -25.899 -5.752 33.290 1.00 66.19 89 LYS A N 1
ATOM 701 C CA . LYS A 1 89 ? -25.436 -6.714 34.304 1.00 66.19 89 LYS A CA 1
ATOM 702 C C . LYS A 1 89 ? -25.558 -6.188 35.739 1.00 66.19 89 LYS A C 1
ATOM 704 O O . LYS A 1 89 ? -25.835 -6.977 36.641 1.00 66.19 89 LYS A O 1
ATOM 709 N N . ARG A 1 90 ? -25.335 -4.890 35.984 1.00 66.50 90 ARG A N 1
ATOM 710 C CA . ARG A 1 90 ? -25.478 -4.286 37.325 1.00 66.50 90 ARG A CA 1
ATOM 711 C C . ARG A 1 90 ? -26.941 -4.206 37.758 1.00 66.50 90 ARG A C 1
ATOM 713 O O . ARG A 1 90 ? -27.242 -4.559 38.893 1.00 66.50 90 ARG A O 1
ATOM 720 N N . GLN A 1 91 ? -27.845 -3.816 36.861 1.00 61.88 91 GLN A N 1
ATOM 721 C CA . GLN A 1 91 ? -29.277 -3.742 37.160 1.00 61.88 91 GLN A CA 1
ATOM 722 C C . GLN A 1 91 ? -29.865 -5.123 37.466 1.00 61.88 91 GLN A C 1
ATOM 724 O O . GLN A 1 91 ? -30.582 -5.269 38.452 1.00 61.88 91 GLN A O 1
ATOM 729 N N . LYS A 1 92 ? -29.479 -6.165 36.716 1.00 62.00 92 LYS A N 1
ATOM 730 C CA . LYS A 1 92 ? -29.897 -7.547 37.011 1.00 62.00 92 LYS A CA 1
ATOM 731 C C . LYS A 1 92 ? -29.450 -8.018 38.397 1.00 62.00 92 LYS A C 1
ATOM 733 O O . LYS A 1 92 ? -30.230 -8.650 39.097 1.00 62.00 92 LYS A O 1
ATOM 738 N N . LYS A 1 93 ? -28.230 -7.674 38.830 1.00 62.28 93 LYS A N 1
ATOM 739 C CA . LYS A 1 93 ? -27.733 -8.014 40.177 1.00 62.28 93 LYS A CA 1
ATOM 740 C C . LYS A 1 93 ? -28.498 -7.299 41.293 1.00 62.28 93 LYS A C 1
ATOM 742 O O . LYS A 1 93 ? -28.771 -7.916 42.314 1.00 62.28 93 LYS A O 1
ATOM 747 N N . LEU A 1 94 ? -28.861 -6.032 41.095 1.00 61.78 94 LEU A N 1
ATOM 748 C CA . LEU A 1 94 ? -29.665 -5.282 42.065 1.00 61.78 94 LEU A CA 1
ATOM 749 C C . LEU A 1 94 ? -31.098 -5.828 42.158 1.00 61.78 94 LEU A C 1
ATOM 751 O O . LEU A 1 94 ? -31.618 -5.972 43.258 1.00 61.78 94 LEU A O 1
ATOM 755 N N . LEU A 1 95 ? -31.707 -6.210 41.030 1.00 61.03 95 LEU A N 1
ATOM 756 C CA . LEU A 1 95 ? -33.042 -6.822 41.002 1.00 61.03 95 LEU A CA 1
ATOM 757 C C . LEU A 1 95 ? -33.063 -8.224 41.637 1.00 61.03 95 LEU A C 1
ATOM 759 O O . LEU A 1 95 ? -33.977 -8.535 42.397 1.00 61.03 95 LEU A O 1
ATOM 763 N N . LEU A 1 96 ? -32.048 -9.055 41.378 1.00 62.00 96 LEU A N 1
ATOM 764 C CA . LEU A 1 96 ? -31.919 -10.398 41.966 1.00 62.00 96 LEU A CA 1
ATOM 765 C C . LEU A 1 96 ? -31.565 -10.363 43.465 1.00 62.00 96 LEU A C 1
ATOM 767 O O . LEU A 1 96 ? -32.025 -11.207 44.224 1.00 62.00 96 LEU A O 1
ATOM 771 N N . GLY A 1 97 ? -30.791 -9.369 43.916 1.00 54.22 97 GLY A N 1
ATOM 772 C CA . GLY A 1 97 ? -30.530 -9.151 45.345 1.00 54.22 97 GLY A CA 1
ATOM 773 C C . GLY A 1 97 ? -31.734 -8.569 46.097 1.00 54.22 97 GLY A C 1
ATOM 774 O O . GLY A 1 97 ? -31.973 -8.914 47.248 1.00 54.22 97 GLY A O 1
ATOM 775 N N . SER A 1 98 ? -32.538 -7.732 45.434 1.00 53.41 98 SER A N 1
ATOM 776 C CA . SER A 1 98 ? -33.773 -7.156 45.988 1.00 53.41 98 SER A CA 1
ATOM 777 C C . SER A 1 98 ? -34.941 -8.148 46.061 1.00 53.41 98 SER A C 1
ATOM 779 O O . SER A 1 98 ? -35.910 -7.887 46.770 1.00 53.41 98 SER A O 1
ATOM 781 N N . SER A 1 99 ? -34.889 -9.263 45.329 1.00 50.81 99 SER A N 1
ATOM 782 C CA 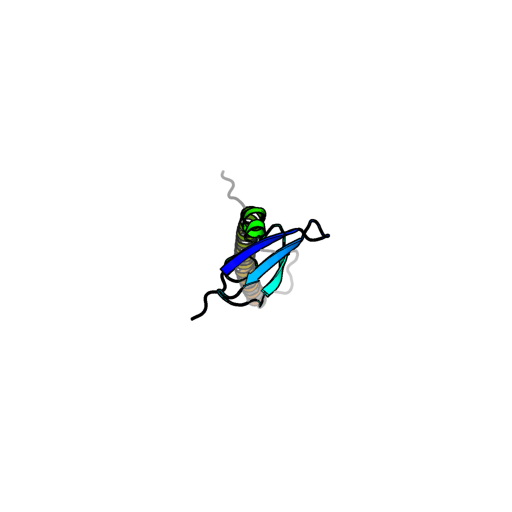. SER A 1 99 ? -35.968 -10.263 45.284 1.00 50.81 99 SER A CA 1
ATOM 783 C C . SER A 1 99 ? -35.885 -11.315 46.394 1.00 50.81 99 SER A C 1
ATOM 785 O O . SER A 1 99 ? -36.796 -12.124 46.523 1.00 50.81 99 SER A O 1
ATOM 787 N N . GLN A 1 100 ? -34.873 -11.266 47.269 1.00 48.34 100 GLN A N 1
ATOM 788 C CA . GLN A 1 100 ? -34.820 -12.115 48.470 1.00 48.34 100 GLN A CA 1
ATOM 789 C C . GLN A 1 100 ? -35.687 -11.599 49.642 1.00 48.34 100 GLN A C 1
ATOM 791 O O . GLN A 1 100 ? -35.602 -12.142 50.739 1.00 48.34 100 GLN A O 1
ATOM 796 N N . GLY A 1 101 ? -36.531 -10.578 49.430 1.00 47.47 101 GLY A N 1
ATOM 797 C CA . GLY A 1 101 ? -37.349 -9.963 50.486 1.00 47.47 101 GLY A CA 1
ATOM 798 C C . GLY A 1 101 ? -38.780 -9.572 50.102 1.00 47.47 101 GLY A C 1
ATOM 799 O O . GLY A 1 101 ? -39.369 -8.758 50.807 1.00 47.47 101 GLY A O 1
ATOM 800 N N . VAL A 1 102 ? -39.356 -10.095 49.010 1.00 49.94 102 VAL A N 1
ATOM 801 C CA . VAL A 1 102 ? -40.717 -9.711 48.580 1.00 49.94 102 VAL A CA 1
ATOM 802 C C . VAL A 1 102 ? -41.692 -10.889 48.705 1.00 49.94 102 VAL A C 1
ATOM 804 O O . VAL A 1 102 ? -41.538 -11.923 48.064 1.00 49.94 102 VAL A O 1
ATOM 807 N N . SER A 1 103 ? -42.675 -10.690 49.589 1.00 47.00 103 SER A N 1
ATOM 808 C CA . SER A 1 103 ? -43.830 -11.540 49.925 1.00 47.00 103 SER A CA 1
ATOM 809 C C . SER A 1 103 ? -44.640 -12.010 48.693 1.00 47.00 103 SER A C 1
ATOM 811 O O . SER A 1 103 ? -44.670 -11.284 47.698 1.00 47.00 103 SER A O 1
ATOM 813 N N . PRO A 1 104 ? -45.355 -13.162 48.730 1.00 45.34 104 PRO A N 1
ATOM 814 C CA . PRO A 1 104 ? -45.920 -13.808 47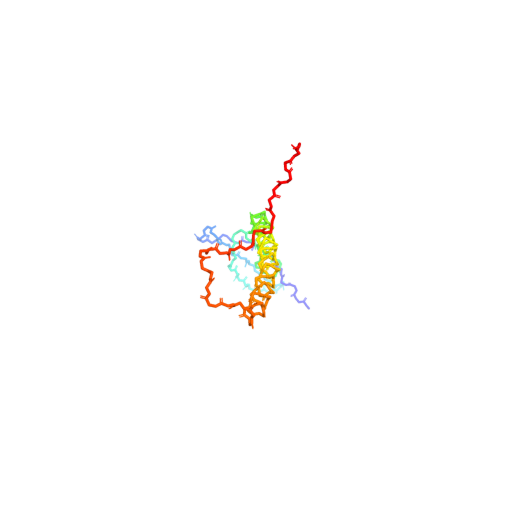.535 1.00 45.34 104 PRO A CA 1
ATOM 815 C C . PRO A 1 104 ? -47.126 -13.100 46.890 1.00 45.34 104 PRO A C 1
ATOM 817 O O . PRO A 1 104 ? -47.639 -13.588 45.888 1.00 45.34 104 PRO A O 1
ATOM 820 N N . ASN A 1 105 ? -47.595 -11.967 47.424 1.00 50.84 105 ASN A N 1
ATOM 821 C CA . ASN A 1 105 ? -48.855 -11.337 47.013 1.00 50.84 105 ASN A CA 1
ATOM 822 C C . ASN A 1 105 ? -48.685 -9.862 46.606 1.00 50.84 105 ASN A C 1
ATOM 824 O O . ASN A 1 105 ? -49.070 -8.960 47.345 1.00 50.84 105 ASN A O 1
ATOM 828 N N . ALA A 1 106 ? -48.151 -9.611 45.410 1.00 42.03 106 ALA A N 1
ATOM 829 C CA . ALA A 1 106 ? -48.315 -8.346 44.681 1.00 42.03 106 ALA A CA 1
ATOM 830 C C . ALA A 1 106 ? -48.127 -8.634 43.178 1.00 42.03 106 ALA A C 1
ATOM 832 O O . ALA A 1 106 ? -47.019 -8.845 42.702 1.00 42.03 106 ALA A O 1
ATOM 833 N N . ALA A 1 107 ? -49.194 -8.952 42.449 1.00 42.31 107 ALA A N 1
ATOM 834 C CA . ALA A 1 107 ? -49.966 -7.976 41.679 1.00 42.31 107 ALA A CA 1
ATOM 835 C C . ALA A 1 107 ? -49.101 -7.117 40.728 1.00 42.31 107 ALA A C 1
ATOM 837 O O . ALA A 1 107 ? -48.395 -6.212 41.153 1.00 42.31 107 ALA A O 1
ATOM 838 N N . ALA A 1 108 ? -49.233 -7.412 39.430 1.00 42.19 108 ALA A N 1
ATOM 839 C CA . ALA A 1 108 ? -49.050 -6.514 38.287 1.00 42.19 108 ALA A CA 1
ATOM 840 C C . ALA A 1 108 ? -47.740 -5.688 38.188 1.00 42.19 108 ALA A C 1
ATOM 842 O O . ALA A 1 108 ? -47.640 -4.562 38.658 1.00 42.19 108 ALA A O 1
ATOM 843 N N . GLY A 1 109 ? -46.793 -6.194 37.387 1.00 41.00 109 GLY A N 1
ATOM 844 C CA . GLY A 1 109 ? -46.134 -5.366 36.363 1.00 41.00 109 GLY A CA 1
ATOM 845 C C . GLY A 1 109 ? -45.112 -4.305 36.794 1.00 41.00 109 GLY A C 1
ATOM 846 O O . GLY A 1 109 ? -45.037 -3.261 36.150 1.00 41.00 109 GLY A O 1
ATOM 847 N N . TYR A 1 110 ? -44.295 -4.540 37.822 1.00 43.22 110 TYR A N 1
ATOM 848 C CA . TYR A 1 110 ? -43.324 -3.535 38.273 1.00 43.22 110 TYR A CA 1
ATOM 849 C C . TYR A 1 110 ? -41.997 -3.562 37.480 1.00 43.22 110 TYR A C 1
ATOM 851 O O . TYR A 1 110 ? -41.115 -4.378 37.746 1.00 43.22 110 TYR A O 1
ATOM 859 N N . TYR A 1 111 ? -41.821 -2.623 36.543 1.00 42.97 111 TYR A N 1
ATOM 860 C CA . TYR A 1 111 ? -40.504 -2.195 36.042 1.00 42.97 111 TYR A CA 1
ATOM 861 C C . TYR A 1 111 ? -40.191 -0.792 36.595 1.00 42.97 111 TYR A C 1
ATOM 863 O O . TYR A 1 111 ? -41.002 0.114 36.400 1.00 42.97 111 TYR A O 1
ATOM 871 N N . PRO A 1 112 ? -39.036 -0.546 37.248 1.00 49.62 112 PRO A N 1
ATOM 872 C CA . PRO A 1 112 ? -38.703 0.790 37.726 1.00 49.62 112 PRO A CA 1
ATOM 873 C C . PRO A 1 112 ? -38.170 1.637 36.560 1.00 49.62 112 PRO A C 1
ATOM 875 O O . PRO A 1 112 ? -37.107 1.363 36.001 1.00 49.62 112 PRO A O 1
ATOM 878 N N . TYR A 1 113 ? -38.920 2.670 36.179 1.00 49.19 113 TYR A N 1
ATOM 879 C CA . TYR A 1 113 ? -38.553 3.623 35.130 1.00 49.19 113 TYR A CA 1
ATOM 880 C C . TYR A 1 113 ? -37.523 4.633 35.673 1.00 49.19 113 TYR A C 1
ATOM 882 O O . TYR A 1 113 ? -37.839 5.434 36.551 1.00 49.19 113 TYR A O 1
ATOM 890 N N . VAL A 1 114 ? -36.283 4.612 35.167 1.00 52.41 114 VAL A N 1
ATOM 891 C CA . VAL A 1 114 ? -35.218 5.571 35.530 1.00 52.41 114 VAL A CA 1
ATOM 892 C C . VAL A 1 114 ? -34.964 6.551 34.384 1.00 52.41 114 VAL A C 1
ATOM 894 O O . VAL A 1 114 ? -34.043 6.381 33.592 1.00 52.41 114 VAL A O 1
ATOM 897 N N . GLY A 1 115 ? -35.795 7.590 34.295 1.00 60.25 115 GLY A N 1
ATOM 898 C CA . GLY A 1 115 ? -35.556 8.729 33.400 1.00 60.25 115 GLY A CA 1
ATOM 899 C C . GLY A 1 115 ? -36.785 9.155 32.606 1.00 60.25 115 GLY A C 1
ATOM 900 O O . GLY A 1 115 ? -36.917 8.811 31.437 1.00 60.25 115 GLY A O 1
ATOM 901 N N . GLY A 1 116 ? -37.667 9.930 33.236 1.00 48.44 116 GLY A N 1
ATOM 902 C CA . GLY A 1 116 ? -38.692 10.719 32.546 1.00 48.44 116 GLY A CA 1
ATOM 903 C C . GLY A 1 116 ? -38.344 12.215 32.598 1.00 48.44 116 GLY A C 1
ATOM 904 O O . GLY A 1 116 ? -37.755 12.649 33.594 1.00 48.44 116 GLY A O 1
ATOM 905 N N . PRO A 1 117 ? -38.649 13.003 31.548 1.00 46.03 117 PRO A N 1
ATOM 906 C CA . PRO A 1 117 ? -38.336 14.429 31.501 1.00 46.03 117 PRO A CA 1
ATOM 907 C C . PRO A 1 117 ? -39.102 15.201 32.580 1.00 46.03 117 PRO A C 1
ATOM 909 O O . PRO A 1 117 ? -40.274 14.937 32.842 1.00 46.03 117 PRO A O 1
ATOM 912 N N . LYS A 1 118 ? -38.423 16.167 33.207 1.00 53.16 118 LYS A N 1
ATOM 913 C CA . LYS A 1 118 ? -39.021 17.041 34.218 1.00 53.16 118 LYS A CA 1
ATOM 914 C C . LYS A 1 118 ? -39.938 18.045 33.527 1.00 53.16 118 LYS A C 1
ATOM 916 O O . LYS A 1 118 ? -39.446 18.971 32.887 1.00 53.16 118 LYS A O 1
ATOM 921 N N . THR A 1 119 ? -41.247 17.872 33.650 1.00 47.84 119 THR A N 1
ATOM 922 C CA . THR A 1 119 ? -42.200 18.927 33.297 1.00 47.84 119 THR A CA 1
ATOM 923 C C . THR A 1 119 ? -42.351 19.886 34.478 1.00 47.84 119 THR A C 1
ATOM 925 O O . THR A 1 119 ? -42.591 19.420 35.594 1.00 47.84 119 THR A O 1
ATOM 928 N N . PRO A 1 120 ? -42.182 21.201 34.262 1.00 56.81 120 PRO A N 1
ATOM 929 C CA . PRO A 1 120 ? -42.440 22.208 35.275 1.00 56.81 120 PRO A CA 1
ATOM 930 C C . PRO A 1 120 ? -43.944 22.495 35.331 1.00 56.81 120 PRO A C 1
ATOM 932 O O . PRO A 1 120 ? -44.581 22.578 34.283 1.00 56.81 120 PRO A O 1
ATOM 935 N N . TYR A 1 121 ? -44.475 22.581 36.548 1.00 44.41 121 TYR A N 1
ATOM 936 C CA . TYR A 1 121 ? -45.365 23.611 37.108 1.00 44.41 121 TYR A CA 1
ATOM 937 C C . TYR A 1 121 ? -46.055 23.040 38.346 1.00 44.41 121 TYR A C 1
ATOM 939 O O . TYR A 1 121 ? -46.693 21.971 38.234 1.00 44.41 121 TYR A O 1
#

pLDDT: mean 74.61, std 17.2, range [41.0, 97.62]

Radius of gyration: 37.1 Å; chains: 1; bounding box: 83×37×84 Å